Protein AF-A0A5B8UJH8-F1 (afdb_monomer_lite)

Radius of gyration: 18.11 Å; chains: 1; bounding box: 65×54×34 Å

Structure (mmCIF, N/CA/C/O backbone):
data_AF-A0A5B8UJH8-F1
#
_entry.id   AF-A0A5B8UJH8-F1
#
loop_
_atom_site.group_PDB
_atom_site.id
_atom_site.type_symbol
_atom_site.label_atom_id
_atom_site.label_alt_id
_atom_site.label_comp_id
_atom_site.label_asym_id
_atom_site.label_entity_id
_atom_site.label_seq_id
_atom_site.pdbx_PDB_ins_code
_atom_site.Cartn_x
_atom_site.Cartn_y
_atom_site.Cartn_z
_atom_site.occupancy
_atom_site.B_iso_or_equiv
_atom_site.auth_seq_id
_atom_site.auth_comp_id
_atom_site.auth_asym_id
_atom_site.auth_atom_id
_atom_site.pdbx_PDB_model_num
ATOM 1 N N . MET A 1 1 ? -48.277 33.366 -10.816 1.00 40.12 1 MET A N 1
ATOM 2 C CA . MET A 1 1 ? -47.259 32.889 -11.777 1.00 40.12 1 MET A CA 1
ATOM 3 C C . MET A 1 1 ? -45.896 33.185 -11.154 1.00 40.12 1 MET A C 1
ATOM 5 O O . MET A 1 1 ? -45.417 34.298 -11.263 1.00 40.12 1 MET A O 1
ATOM 9 N N . LEU A 1 2 ? -45.474 32.436 -10.133 1.00 43.81 2 LEU A N 1
ATOM 10 C CA . LEU A 1 2 ? -44.692 31.193 -10.208 1.00 43.81 2 LEU A CA 1
ATOM 11 C C . LEU A 1 2 ? -43.492 31.307 -11.160 1.00 43.81 2 LEU A C 1
ATOM 13 O O . LEU A 1 2 ? -43.643 31.004 -12.335 1.00 43.81 2 LEU A O 1
ATOM 17 N N . VAL A 1 3 ? -42.316 31.662 -10.634 1.00 46.50 3 VAL A N 1
ATOM 18 C CA . VAL A 1 3 ? -41.054 31.037 -11.059 1.00 46.50 3 VAL A CA 1
ATOM 19 C C . VAL A 1 3 ? -40.201 30.814 -9.814 1.00 46.50 3 VAL A C 1
ATOM 21 O O . VAL A 1 3 ? -39.650 31.731 -9.213 1.00 46.50 3 VAL A O 1
ATOM 24 N N . LEU A 1 4 ? -40.190 29.548 -9.423 1.00 48.19 4 LEU A N 1
ATOM 25 C CA . LEU A 1 4 ? -39.411 28.923 -8.373 1.00 48.19 4 LEU A CA 1
ATOM 26 C C . LEU A 1 4 ? -37.949 28.865 -8.857 1.00 48.19 4 LEU A C 1
ATOM 28 O O . LEU A 1 4 ? -37.630 28.053 -9.725 1.00 48.19 4 LEU A O 1
ATOM 32 N N . PHE A 1 5 ? -37.058 29.724 -8.355 1.00 52.47 5 PHE A N 1
ATOM 33 C CA . PHE A 1 5 ? -35.626 29.579 -8.638 1.00 52.47 5 PHE A CA 1
ATOM 34 C C . PHE A 1 5 ? -35.028 28.507 -7.725 1.00 52.47 5 PHE A C 1
ATOM 36 O O . PHE A 1 5 ? -34.620 28.754 -6.594 1.00 52.47 5 PHE A O 1
ATOM 43 N N . LEU A 1 6 ? -35.086 27.290 -8.265 1.00 47.78 6 LEU A N 1
ATOM 44 C CA . LEU A 1 6 ? -34.215 26.136 -8.067 1.00 47.78 6 LEU A CA 1
ATOM 45 C C . LEU A 1 6 ? -32.978 26.396 -7.187 1.00 47.78 6 LEU A C 1
ATOM 47 O O . LEU A 1 6 ? -31.937 26.883 -7.627 1.00 47.78 6 LEU A O 1
ATOM 51 N N . SER A 1 7 ? -33.085 25.949 -5.944 1.00 53.91 7 SER A N 1
ATOM 52 C CA . SER A 1 7 ? -31.985 25.621 -5.048 1.00 53.91 7 SER A CA 1
ATOM 53 C C . SER A 1 7 ? -31.234 24.389 -5.577 1.00 53.91 7 SER A C 1
ATOM 55 O O . SER A 1 7 ? -31.456 23.264 -5.137 1.00 53.91 7 SER A O 1
ATOM 57 N N . ILE A 1 8 ? -30.329 24.591 -6.539 1.00 59.16 8 ILE A N 1
ATOM 58 C CA . ILE A 1 8 ? -29.331 23.587 -6.940 1.00 59.16 8 ILE A CA 1
ATOM 59 C C . ILE A 1 8 ? -27.970 24.090 -6.479 1.00 59.16 8 ILE A C 1
ATOM 61 O O . ILE A 1 8 ? -27.332 24.895 -7.148 1.00 59.16 8 ILE A O 1
ATOM 65 N N . GLY A 1 9 ? -27.528 23.638 -5.309 1.00 52.97 9 GLY A N 1
ATOM 66 C CA . GLY A 1 9 ? -26.226 24.063 -4.805 1.00 52.97 9 GLY A CA 1
ATOM 67 C C . GLY A 1 9 ? -25.710 23.361 -3.562 1.00 52.97 9 GLY A C 1
ATOM 68 O O . GLY A 1 9 ? -24.821 23.910 -2.937 1.00 52.97 9 GLY A O 1
ATOM 69 N N . PHE A 1 10 ? -26.227 22.192 -3.170 1.00 46.81 10 PHE A N 1
ATOM 70 C CA . PHE A 1 10 ? -25.685 21.462 -2.014 1.00 46.81 10 PHE A CA 1
ATOM 71 C C . PHE A 1 10 ? -25.824 19.944 -2.171 1.00 46.81 10 PHE A C 1
ATOM 73 O O . PHE A 1 10 ? -26.536 19.292 -1.417 1.00 46.81 10 PHE A O 1
ATOM 80 N N . VAL A 1 11 ? -25.120 19.355 -3.142 1.00 48.50 11 VAL A N 1
ATOM 81 C CA . VAL A 1 11 ? -24.872 17.900 -3.157 1.00 48.50 11 VAL A CA 1
ATOM 82 C C . VAL A 1 11 ? -23.399 17.638 -3.466 1.00 48.50 11 VAL A C 1
ATOM 84 O O . VAL A 1 11 ? -23.036 17.080 -4.493 1.00 48.50 11 VAL A O 1
ATOM 87 N N . SER A 1 12 ? -22.511 18.088 -2.584 1.00 45.97 12 SER A N 1
ATOM 88 C CA . SER A 1 12 ? -21.071 17.804 -2.694 1.00 45.97 12 SER A CA 1
ATOM 89 C C . SER A 1 12 ? -20.405 17.614 -1.325 1.00 45.97 12 SER A C 1
ATOM 91 O O . SER A 1 12 ? -19.251 17.978 -1.135 1.00 45.97 12 SER A O 1
ATOM 93 N N . CYS A 1 13 ? -21.115 17.014 -0.357 1.00 47.03 13 CYS A N 1
ATOM 94 C CA . CYS A 1 13 ? -20.644 16.941 1.036 1.00 47.03 13 CYS A CA 1
ATOM 95 C C . CYS A 1 13 ? -20.566 15.549 1.694 1.00 47.03 13 CYS A C 1
ATOM 97 O O . CYS A 1 13 ? -20.386 15.496 2.906 1.00 47.03 13 CYS A O 1
ATOM 99 N N . PHE A 1 14 ? -20.644 14.424 0.968 1.00 48.16 14 PHE A N 1
ATOM 100 C CA . PHE A 1 14 ? -20.705 13.107 1.644 1.00 48.16 14 PHE A CA 1
ATOM 101 C C . PHE A 1 14 ? -19.643 12.058 1.274 1.00 48.16 14 PHE A C 1
ATOM 103 O O . PHE A 1 14 ? -19.538 11.070 1.986 1.00 48.16 14 PHE A O 1
ATOM 110 N N . LEU A 1 15 ? -18.784 12.276 0.270 1.00 48.00 15 LEU A N 1
ATOM 111 C CA . LEU A 1 15 ? -17.742 11.293 -0.112 1.00 48.00 15 LEU A CA 1
ATOM 112 C C . LEU A 1 15 ? -16.300 11.677 0.281 1.00 48.00 15 LEU A C 1
ATOM 114 O O . LEU A 1 15 ? -15.397 10.851 0.194 1.00 48.00 15 LEU A O 1
ATOM 118 N N . VAL A 1 16 ? -16.062 12.908 0.754 1.00 56.53 16 VAL A N 1
ATOM 119 C CA . VAL A 1 16 ? -14.709 13.435 1.074 1.00 56.53 16 VAL A CA 1
ATOM 120 C C . VAL A 1 16 ? -14.439 13.484 2.589 1.00 56.53 16 VAL A C 1
ATOM 122 O O . VAL A 1 16 ? -13.354 13.861 3.048 1.00 56.53 16 VAL A O 1
ATOM 125 N N . LYS A 1 17 ? -15.421 13.116 3.423 1.00 72.56 17 LYS A N 1
ATOM 126 C CA . LYS A 1 17 ? -15.267 13.235 4.878 1.00 72.56 17 LYS A CA 1
ATOM 127 C C . LYS A 1 17 ? -14.265 12.229 5.438 1.00 72.56 17 LYS A C 1
ATOM 129 O O . LYS A 1 17 ? -13.518 12.614 6.332 1.00 72.56 17 LYS A O 1
ATOM 134 N N . ASP A 1 18 ? -14.158 11.042 4.856 1.00 88.88 18 ASP A N 1
ATOM 135 C CA . ASP A 1 18 ? -13.400 9.944 5.473 1.00 88.88 18 ASP A CA 1
ATOM 136 C C . ASP A 1 18 ? -12.012 9.733 4.860 1.00 88.88 18 ASP A C 1
ATOM 138 O O . ASP A 1 18 ? -11.166 9.071 5.455 1.00 88.88 18 ASP A O 1
ATOM 142 N N . TYR A 1 19 ? -11.725 10.381 3.726 1.00 94.75 19 TYR A N 1
ATOM 143 C CA . TYR A 1 19 ? -10.464 10.233 2.997 1.00 94.75 19 TYR A CA 1
ATOM 144 C C . TYR A 1 19 ? -9.764 11.572 2.762 1.00 94.75 19 TYR A C 1
ATOM 146 O O . TYR A 1 19 ? -10.391 12.630 2.679 1.00 94.75 19 TYR A O 1
ATOM 154 N N . LYS A 1 20 ? -8.441 11.525 2.621 1.00 94.50 20 LYS A N 1
ATOM 155 C CA . LYS A 1 20 ? -7.627 12.577 2.009 1.00 94.50 20 LYS A CA 1
ATOM 156 C C . LYS A 1 20 ? -7.111 12.068 0.671 1.00 94.50 20 LYS A C 1
ATOM 158 O O . LYS A 1 20 ? -6.669 10.926 0.575 1.00 94.50 20 LYS A O 1
ATOM 163 N N . ARG A 1 21 ? -7.138 12.928 -0.344 1.00 94.88 21 ARG A N 1
ATOM 164 C CA . ARG A 1 21 ? -6.429 12.675 -1.597 1.00 94.88 21 ARG A CA 1
ATOM 165 C C . ARG A 1 21 ? -4.948 12.985 -1.394 1.00 94.88 21 ARG A C 1
ATOM 167 O O . ARG A 1 21 ? -4.614 14.003 -0.786 1.00 94.88 21 ARG A O 1
ATOM 174 N N . LYS A 1 22 ? -4.089 12.095 -1.872 1.00 95.50 22 LYS A N 1
ATOM 175 C CA . LYS A 1 22 ? -2.632 12.227 -1.877 1.00 95.50 22 LYS A CA 1
ATOM 176 C C . LYS A 1 22 ? -2.100 11.853 -3.256 1.00 95.50 22 LYS A C 1
ATOM 178 O O . LYS A 1 22 ? -2.840 11.332 -4.093 1.00 95.50 22 LYS A O 1
ATOM 183 N N . GLU A 1 23 ? -0.832 12.142 -3.479 1.00 94.56 23 GLU A N 1
ATOM 184 C CA . GLU A 1 23 ? -0.135 11.859 -4.725 1.00 94.56 23 GLU A CA 1
ATOM 185 C C . GLU A 1 23 ? 1.125 11.070 -4.399 1.00 94.56 23 GLU A C 1
ATOM 187 O O . GLU A 1 23 ? 1.879 11.447 -3.503 1.00 94.56 23 GLU A O 1
ATOM 192 N N . LEU A 1 24 ? 1.321 9.963 -5.109 1.00 94.12 24 LEU A N 1
ATOM 193 C CA . LEU A 1 24 ? 2.578 9.235 -5.136 1.00 94.12 24 LEU A CA 1
ATOM 194 C C . LEU A 1 24 ? 3.290 9.626 -6.428 1.00 94.12 24 LEU A C 1
ATOM 196 O O . LEU A 1 24 ? 2.793 9.330 -7.514 1.00 94.12 24 LEU A O 1
ATOM 200 N N . THR A 1 25 ? 4.453 10.254 -6.295 1.00 93.69 25 THR A N 1
ATOM 201 C CA . THR A 1 25 ? 5.318 10.601 -7.424 1.00 93.69 25 THR A CA 1
ATOM 202 C C . THR A 1 25 ? 6.526 9.671 -7.439 1.00 93.69 25 THR A C 1
ATOM 204 O O . THR A 1 25 ? 7.165 9.470 -6.408 1.00 93.69 25 THR A O 1
ATOM 207 N N . TYR A 1 26 ? 6.821 9.086 -8.597 1.00 93.00 26 TYR A N 1
ATOM 208 C CA . TYR A 1 26 ? 7.910 8.129 -8.798 1.00 93.00 26 TYR A CA 1
ATOM 209 C C . TYR A 1 26 ? 8.545 8.314 -10.178 1.00 93.00 26 TYR A C 1
ATOM 211 O O . TYR A 1 26 ? 7.956 8.938 -11.059 1.00 93.00 26 TYR A O 1
ATOM 219 N N . VAL A 1 27 ? 9.746 7.772 -10.387 1.00 91.44 27 VAL A N 1
ATOM 220 C CA . VAL A 1 27 ? 10.425 7.833 -11.689 1.00 91.44 27 VAL A CA 1
ATOM 221 C C . VAL A 1 27 ? 10.322 6.490 -12.402 1.00 91.44 27 VAL A C 1
ATOM 223 O O . VAL A 1 27 ? 10.748 5.458 -11.885 1.00 91.44 27 VAL A O 1
ATOM 226 N N . GLN A 1 28 ? 9.810 6.516 -13.628 1.00 90.38 28 GLN A N 1
ATOM 227 C CA . GLN A 1 28 ? 9.747 5.371 -14.529 1.00 90.38 28 GLN A CA 1
ATOM 228 C C . GLN A 1 28 ? 10.422 5.746 -15.848 1.00 90.38 28 GLN A C 1
ATOM 230 O O . GLN A 1 28 ? 10.049 6.726 -16.487 1.00 90.38 28 GLN A O 1
ATOM 235 N N . ASN A 1 29 ? 11.440 4.981 -16.254 1.00 89.12 29 ASN A N 1
ATOM 236 C CA . ASN A 1 29 ? 12.207 5.219 -17.487 1.00 89.12 29 ASN A CA 1
ATOM 237 C C . ASN A 1 29 ? 12.762 6.656 -17.607 1.00 89.12 29 ASN A C 1
ATOM 239 O O . ASN A 1 29 ? 12.761 7.247 -18.683 1.00 89.12 29 ASN A O 1
ATOM 243 N N . GLY A 1 30 ? 13.203 7.236 -16.487 1.00 88.31 30 GLY A N 1
ATOM 244 C CA . GLY A 1 30 ? 13.727 8.606 -16.434 1.00 88.31 30 GLY A CA 1
ATOM 245 C C . GLY A 1 30 ? 12.662 9.708 -16.470 1.00 88.31 30 GLY A C 1
ATOM 246 O O . GLY A 1 30 ? 13.017 10.883 -16.445 1.00 88.31 30 GLY A O 1
ATOM 247 N N . GLN A 1 31 ? 11.372 9.360 -16.498 1.00 91.94 31 GLN A N 1
ATOM 248 C CA . GLN A 1 31 ? 10.264 10.311 -16.447 1.00 91.94 31 GLN A CA 1
ATOM 249 C C . GLN A 1 31 ? 9.548 10.255 -15.098 1.00 91.94 31 GLN A C 1
ATOM 251 O O . GLN A 1 31 ? 9.272 9.177 -14.574 1.00 91.94 31 GLN A O 1
ATOM 256 N N . SER A 1 32 ? 9.228 11.429 -14.554 1.00 93.12 32 SER A N 1
ATOM 257 C CA . SER A 1 32 ? 8.405 11.554 -13.352 1.00 93.12 32 SER A CA 1
ATOM 258 C C . SER A 1 32 ? 6.956 11.205 -13.685 1.00 93.12 32 SER A C 1
ATOM 260 O O . SER A 1 32 ? 6.367 11.803 -14.582 1.00 93.12 32 SER A O 1
ATOM 262 N N . GLN A 1 33 ? 6.391 10.261 -12.946 1.00 93.44 33 GLN A N 1
ATOM 263 C CA . GLN A 1 33 ? 5.000 9.833 -13.012 1.00 93.44 33 GLN A CA 1
ATOM 264 C C . GLN A 1 33 ? 4.329 10.141 -11.678 1.00 93.44 33 GLN A C 1
ATOM 266 O O . GLN A 1 33 ? 4.968 10.062 -10.628 1.00 93.44 33 GLN A O 1
ATOM 271 N N . THR A 1 34 ? 3.040 10.464 -11.712 1.00 93.69 34 THR A N 1
ATOM 272 C CA . THR A 1 34 ? 2.265 10.762 -10.507 1.00 93.69 34 THR A CA 1
ATOM 273 C C . THR A 1 34 ? 0.951 10.005 -10.545 1.00 93.69 34 THR A C 1
ATOM 275 O O . THR A 1 34 ? 0.194 10.109 -11.507 1.00 93.69 34 THR A O 1
ATOM 278 N N . VAL A 1 35 ? 0.655 9.273 -9.472 1.00 92.94 35 VAL A N 1
ATOM 279 C CA . VAL A 1 35 ? -0.626 8.587 -9.287 1.00 92.94 35 VAL A CA 1
ATOM 280 C C . VAL A 1 35 ? -1.359 9.156 -8.078 1.0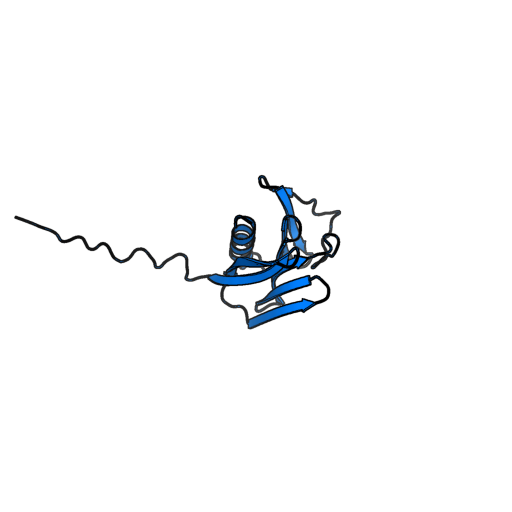0 92.94 35 VAL A C 1
ATOM 282 O O . VAL A 1 35 ? -0.786 9.355 -7.004 1.00 92.94 35 VAL A O 1
ATOM 285 N N . SER A 1 36 ? -2.652 9.427 -8.248 1.00 94.38 36 SER A N 1
ATOM 286 C CA . SER A 1 36 ? -3.504 9.899 -7.160 1.00 94.38 36 SER A CA 1
ATOM 287 C C . SER A 1 36 ? -3.983 8.723 -6.312 1.00 94.38 36 SER A C 1
ATOM 289 O O . SER A 1 36 ? -4.511 7.745 -6.833 1.00 94.38 36 SER A O 1
ATOM 291 N N . ILE A 1 37 ? -3.864 8.835 -4.994 1.00 94.88 37 ILE A N 1
ATOM 292 C CA . ILE A 1 37 ? -4.328 7.824 -4.042 1.00 94.88 37 ILE A CA 1
ATOM 293 C C . ILE A 1 37 ? -5.319 8.436 -3.049 1.00 94.88 37 ILE A C 1
ATOM 295 O O . ILE A 1 37 ? -5.272 9.634 -2.746 1.00 94.88 37 ILE A O 1
ATOM 299 N N . LEU A 1 38 ? -6.221 7.608 -2.524 1.00 95.56 38 LEU A N 1
ATOM 300 C CA . LEU A 1 38 ? -7.053 7.958 -1.375 1.00 95.56 38 LEU A CA 1
ATOM 301 C C . LEU A 1 38 ? -6.465 7.334 -0.116 1.00 95.56 38 LEU A C 1
ATOM 303 O O . LEU A 1 38 ? -6.036 6.187 -0.122 1.00 95.56 38 LEU A O 1
ATOM 307 N N . VAL A 1 39 ? -6.473 8.100 0.969 1.00 97.00 39 VAL A N 1
ATOM 308 C CA . VAL A 1 39 ? -5.918 7.702 2.264 1.00 97.00 39 VAL A CA 1
ATOM 309 C C . VAL A 1 39 ? -6.976 7.952 3.335 1.00 97.00 39 VAL A C 1
ATOM 311 O O . VAL A 1 39 ? -7.389 9.106 3.489 1.00 97.00 39 VAL A O 1
ATOM 314 N N . PRO A 1 40 ? -7.436 6.931 4.081 1.00 97.06 40 PRO A N 1
ATOM 315 C CA . PRO A 1 40 ? -8.352 7.130 5.198 1.00 97.06 40 PRO A CA 1
ATOM 316 C C . PRO A 1 40 ? -7.791 8.148 6.199 1.00 97.06 40 PRO A C 1
ATOM 318 O O . PRO A 1 40 ? -6.592 8.161 6.494 1.00 97.06 40 PRO A O 1
ATOM 321 N N . LYS A 1 41 ? -8.635 9.031 6.731 1.00 95.25 41 LYS A N 1
ATOM 322 C CA . LYS A 1 41 ? -8.226 9.984 7.776 1.00 95.25 41 LYS A CA 1
ATOM 323 C C . LYS A 1 41 ? -7.887 9.250 9.080 1.00 95.25 41 LYS A C 1
ATOM 325 O O . LYS A 1 41 ? -8.271 8.107 9.280 1.00 95.25 41 LYS A O 1
ATOM 330 N N . GLY A 1 42 ? -7.170 9.930 9.978 1.00 94.50 42 GLY A N 1
ATOM 331 C CA . GLY A 1 42 ? -6.823 9.394 11.302 1.00 94.50 42 GLY A CA 1
ATOM 332 C C . GLY A 1 42 ? -5.434 8.759 11.409 1.00 94.50 42 GLY A C 1
ATOM 333 O O . GLY A 1 42 ? -5.109 8.208 12.457 1.00 94.50 42 GLY A O 1
ATOM 334 N N . TYR A 1 43 ? -4.601 8.854 10.369 1.00 96.88 43 TYR A N 1
ATOM 335 C CA . TYR A 1 43 ? -3.190 8.486 10.476 1.00 96.88 43 TYR A CA 1
ATOM 336 C C . TYR A 1 43 ? -2.446 9.459 11.405 1.00 96.88 43 TYR A C 1
ATOM 338 O O . TYR A 1 43 ? -2.697 10.666 11.399 1.00 96.88 43 TYR A O 1
ATOM 346 N N . VAL A 1 44 ? -1.521 8.922 12.195 1.00 97.31 44 VAL A N 1
ATOM 347 C CA . VAL A 1 44 ? -0.668 9.655 13.143 1.00 97.31 44 VAL A CA 1
ATOM 348 C C . VAL A 1 44 ? 0.722 9.937 12.577 1.00 97.31 44 VAL A C 1
ATOM 350 O O . VAL A 1 44 ? 1.416 10.821 13.072 1.00 97.31 44 VAL A O 1
ATOM 353 N N . LYS A 1 45 ? 1.129 9.208 11.532 1.00 97.06 45 LYS A N 1
ATOM 354 C CA . LYS A 1 45 ? 2.419 9.387 10.861 1.00 97.06 45 LYS A CA 1
ATOM 355 C C . LYS A 1 45 ? 2.278 9.216 9.357 1.00 97.06 45 LYS A C 1
ATOM 357 O O . LYS A 1 45 ? 1.548 8.341 8.900 1.00 97.06 45 LYS A O 1
ATOM 362 N N . GLU A 1 46 ? 3.006 10.031 8.610 1.00 97.56 46 GLU A N 1
ATOM 363 C CA . GLU A 1 46 ? 3.135 9.967 7.157 1.00 97.56 46 GLU A CA 1
ATOM 364 C C . GLU A 1 46 ? 4.632 9.978 6.826 1.00 97.56 46 GLU A C 1
ATOM 366 O O . GLU A 1 46 ? 5.363 10.837 7.316 1.00 97.56 46 GLU A O 1
ATOM 371 N N . GLU A 1 47 ? 5.095 9.005 6.043 1.00 96.12 47 GLU A N 1
ATOM 372 C CA . GLU A 1 47 ? 6.495 8.886 5.623 1.00 96.12 47 GLU A CA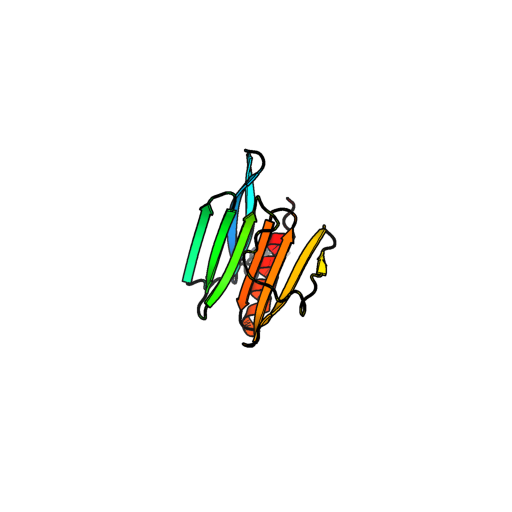 1
ATOM 373 C C . GLU A 1 47 ? 6.576 8.644 4.119 1.00 96.12 47 GLU A C 1
ATOM 375 O O . GLU A 1 47 ? 5.902 7.752 3.602 1.00 96.12 47 GLU A O 1
ATOM 380 N N . ALA A 1 48 ? 7.456 9.380 3.445 1.00 94.88 48 ALA A N 1
ATOM 381 C CA . ALA A 1 48 ? 7.874 9.098 2.079 1.00 94.88 48 ALA A CA 1
ATOM 382 C C . ALA A 1 48 ? 9.341 8.653 2.088 1.00 94.88 48 ALA A C 1
ATOM 384 O O . ALA A 1 48 ? 10.178 9.265 2.754 1.00 94.88 48 ALA A O 1
ATOM 385 N N . LYS A 1 49 ? 9.640 7.568 1.376 1.00 92.81 49 LYS A N 1
ATOM 386 C CA . LYS A 1 49 ? 10.982 7.011 1.204 1.00 92.81 49 LYS A CA 1
ATOM 387 C C . LYS A 1 49 ? 11.231 6.818 -0.279 1.00 92.81 49 LYS A C 1
ATOM 389 O O . LYS A 1 49 ? 10.423 6.198 -0.959 1.00 92.81 49 LYS A O 1
ATOM 394 N N . ASP A 1 50 ? 12.349 7.343 -0.743 1.00 90.50 50 ASP A N 1
ATOM 395 C CA . ASP A 1 50 ? 12.861 7.124 -2.089 1.00 90.50 50 ASP A CA 1
ATOM 396 C C . ASP A 1 50 ? 14.277 6.583 -1.931 1.00 90.50 50 ASP A C 1
ATOM 398 O O . ASP A 1 50 ? 15.171 7.263 -1.419 1.00 90.50 50 ASP A O 1
ATOM 402 N N . THR A 1 51 ? 14.461 5.294 -2.189 1.00 86.62 51 THR A N 1
ATOM 403 C CA . THR A 1 51 ? 15.753 4.639 -1.989 1.00 86.62 51 THR A CA 1
ATOM 404 C C . THR A 1 51 ? 15.896 3.460 -2.934 1.00 86.62 51 THR A C 1
ATOM 406 O O . THR A 1 51 ? 15.026 2.599 -2.975 1.00 86.62 51 THR A O 1
ATOM 409 N N . ALA A 1 52 ? 17.017 3.396 -3.659 1.00 82.06 52 ALA A N 1
ATOM 410 C CA . ALA A 1 52 ? 17.451 2.223 -4.426 1.00 82.06 52 ALA A CA 1
ATOM 411 C C . ALA A 1 52 ? 16.337 1.541 -5.257 1.00 82.06 52 ALA A C 1
ATOM 413 O O . ALA A 1 52 ? 16.170 0.326 -5.205 1.00 82.06 52 ALA A O 1
ATOM 414 N N . GLY A 1 53 ? 15.568 2.325 -6.022 1.00 85.00 53 GLY A N 1
ATOM 415 C CA . GLY A 1 53 ? 14.508 1.794 -6.888 1.00 85.00 53 GLY A CA 1
ATOM 416 C C . GLY A 1 53 ? 13.180 1.506 -6.181 1.00 85.00 53 GLY A C 1
ATOM 417 O O . GLY A 1 53 ? 12.287 0.905 -6.775 1.00 85.00 53 GLY A O 1
ATOM 418 N N . ILE A 1 54 ? 13.031 1.953 -4.936 1.00 93.00 54 ILE A N 1
ATOM 419 C CA . ILE A 1 54 ? 11.793 1.893 -4.165 1.00 93.00 54 ILE A CA 1
ATOM 420 C C . ILE A 1 54 ? 11.339 3.318 -3.875 1.00 93.00 54 ILE A C 1
ATOM 422 O O . ILE A 1 54 ? 12.006 4.048 -3.145 1.00 93.00 54 ILE A O 1
ATOM 426 N N . TYR A 1 55 ? 10.164 3.670 -4.384 1.00 95.81 55 TYR A N 1
ATOM 427 C CA . TYR A 1 55 ? 9.427 4.867 -3.992 1.00 95.81 55 TYR A CA 1
ATOM 428 C C . TYR A 1 55 ? 8.259 4.401 -3.140 1.00 95.81 55 TYR A C 1
ATOM 430 O O . TYR A 1 55 ? 7.367 3.740 -3.655 1.00 95.81 55 TYR A O 1
ATOM 438 N N . LEU A 1 56 ? 8.263 4.695 -1.846 1.00 96.50 56 LEU A N 1
ATOM 439 C CA . LEU A 1 56 ? 7.279 4.219 -0.880 1.00 96.50 56 LEU A CA 1
ATOM 440 C C . LEU A 1 56 ? 6.688 5.401 -0.119 1.00 96.50 56 LEU A C 1
ATOM 442 O O . LEU A 1 56 ? 7.400 6.128 0.568 1.00 96.50 56 LEU A O 1
ATOM 446 N N . HIS A 1 57 ? 5.369 5.533 -0.159 1.00 97.38 57 HIS A N 1
ATOM 447 C CA . HIS A 1 57 ? 4.612 6.455 0.679 1.00 97.38 57 HIS A CA 1
ATOM 448 C C . HIS A 1 57 ? 3.752 5.641 1.639 1.00 97.38 57 HIS A C 1
ATOM 450 O O . HIS A 1 57 ? 2.954 4.810 1.209 1.00 97.38 57 HIS A O 1
ATOM 456 N N . SER A 1 58 ? 3.929 5.846 2.940 1.00 97.81 58 SER A N 1
ATOM 457 C CA . SER A 1 58 ? 3.239 5.086 3.982 1.00 97.81 58 SER A CA 1
ATOM 458 C C . SER A 1 58 ? 2.560 5.986 5.010 1.00 97.81 58 SER A C 1
ATOM 460 O O . SER A 1 58 ? 3.030 7.084 5.316 1.00 97.81 58 SER A O 1
ATOM 462 N N . PHE A 1 59 ? 1.450 5.493 5.552 1.00 98.31 59 PHE A N 1
ATOM 463 C CA . PHE A 1 59 ? 0.594 6.165 6.523 1.00 98.31 59 PHE A CA 1
ATOM 464 C C . PHE A 1 59 ? 0.341 5.209 7.686 1.00 98.31 59 PHE A C 1
ATOM 466 O O . PHE A 1 59 ? -0.192 4.117 7.485 1.00 98.31 59 PHE A O 1
ATOM 473 N N . GLN A 1 60 ? 0.731 5.606 8.894 1.00 98.31 60 GLN A N 1
ATOM 474 C CA . GLN A 1 60 ? 0.577 4.792 10.101 1.00 98.31 60 GLN A CA 1
ATOM 475 C C . GLN A 1 60 ? -0.583 5.307 10.942 1.00 98.31 60 GLN A C 1
ATOM 477 O O . GLN A 1 60 ? -0.732 6.515 11.131 1.00 98.31 60 GLN A O 1
ATOM 482 N N . TYR A 1 61 ? -1.373 4.390 11.482 1.00 97.88 61 TYR A N 1
ATOM 483 C CA . TYR A 1 61 ? -2.577 4.651 12.263 1.00 97.88 61 TYR A CA 1
ATOM 484 C C . TYR A 1 61 ? -2.405 4.145 13.704 1.00 97.88 61 TYR A C 1
ATOM 486 O O . TYR A 1 61 ? -1.525 3.317 13.974 1.00 97.88 61 TYR A O 1
ATOM 494 N N . PRO A 1 62 ? -3.240 4.612 14.650 1.00 94.50 62 PRO A N 1
ATOM 495 C CA . PRO A 1 62 ? -3.293 4.035 15.989 1.00 94.50 62 PRO A CA 1
ATOM 496 C C . PRO A 1 62 ? -3.501 2.515 15.935 1.00 94.50 62 PRO A C 1
ATOM 498 O O . PRO A 1 62 ? -4.210 2.010 15.067 1.00 94.50 62 PRO A O 1
ATOM 501 N N . GLY A 1 63 ? -2.869 1.779 16.852 1.00 91.25 63 GLY A N 1
ATOM 502 C CA . GLY A 1 63 ? -2.919 0.311 16.864 1.00 91.25 63 GLY A CA 1
ATOM 503 C C . GLY A 1 63 ? -1.970 -0.376 15.873 1.00 91.25 63 GLY A C 1
ATOM 504 O O . GLY A 1 63 ? -1.999 -1.594 15.764 1.00 91.25 63 GLY A O 1
ATOM 505 N N . GLY A 1 64 ? -1.114 0.377 15.169 1.00 94.94 64 GLY A N 1
ATOM 506 C CA . GLY A 1 64 ? -0.058 -0.177 14.309 1.00 94.94 64 GLY A CA 1
ATOM 507 C C . GLY A 1 64 ? -0.478 -0.446 12.861 1.00 94.94 64 GLY A C 1
ATOM 508 O O . GLY A 1 64 ? 0.369 -0.803 12.038 1.00 94.94 64 GLY A O 1
ATOM 509 N N . ALA A 1 65 ? -1.751 -0.218 12.521 1.00 97.69 65 ALA A N 1
ATOM 510 C CA . ALA A 1 65 ? -2.239 -0.301 11.150 1.00 97.69 65 ALA A CA 1
ATOM 511 C C . ALA A 1 65 ? -1.415 0.599 10.216 1.00 97.69 65 ALA A C 1
ATOM 513 O O . ALA A 1 65 ? -1.071 1.735 10.550 1.00 97.69 65 ALA A O 1
ATOM 514 N N . THR A 1 66 ? -1.093 0.088 9.031 1.00 98.12 66 THR A N 1
ATOM 515 C CA . THR A 1 66 ? -0.318 0.821 8.023 1.00 98.12 66 THR A CA 1
ATOM 516 C C . THR A 1 66 ? -1.001 0.707 6.671 1.00 98.12 66 THR A C 1
ATOM 518 O O . THR A 1 66 ? -1.328 -0.401 6.264 1.00 98.12 66 THR A O 1
ATOM 521 N N . LEU A 1 67 ? -1.163 1.829 5.968 1.00 98.38 67 LEU A N 1
ATOM 522 C CA . LEU A 1 67 ? -1.473 1.886 4.536 1.00 98.38 67 LEU A CA 1
ATOM 523 C C . LEU A 1 67 ? -0.215 2.325 3.785 1.00 98.38 67 LEU A C 1
ATOM 525 O O . LEU A 1 67 ? 0.520 3.183 4.274 1.00 98.38 67 LEU A O 1
ATOM 529 N N . TYR A 1 68 ? 0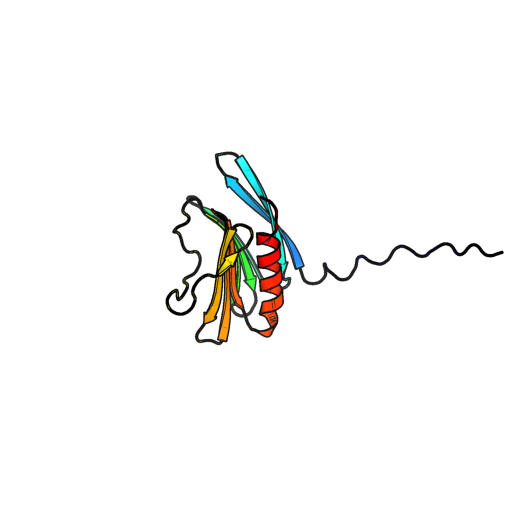.023 1.790 2.596 1.00 97.75 68 TYR A N 1
ATOM 530 C CA . TYR A 1 68 ? 1.117 2.226 1.744 1.00 97.75 68 TYR A CA 1
ATOM 531 C C . TYR A 1 68 ? 0.779 2.173 0.253 1.00 97.75 68 TYR A C 1
ATOM 533 O O . TYR A 1 68 ? -0.042 1.379 -0.210 1.00 97.75 68 TYR A O 1
ATOM 541 N N . ALA A 1 69 ? 1.473 3.024 -0.493 1.00 97.44 69 ALA A N 1
ATOM 542 C CA . ALA A 1 69 ? 1.547 3.023 -1.942 1.00 97.44 69 ALA A CA 1
ATOM 543 C C . ALA A 1 69 ? 3.024 3.045 -2.338 1.00 97.44 69 ALA A C 1
ATOM 545 O O . ALA A 1 69 ? 3.807 3.789 -1.744 1.00 97.44 69 ALA A O 1
ATOM 546 N N . ALA A 1 70 ? 3.413 2.230 -3.311 1.00 96.81 70 ALA A N 1
ATOM 547 C CA . ALA A 1 70 ? 4.799 2.161 -3.729 1.00 96.81 70 ALA A CA 1
ATOM 548 C C . ALA A 1 70 ? 4.976 1.858 -5.211 1.00 96.81 70 ALA A C 1
ATOM 550 O O . ALA A 1 70 ? 4.157 1.163 -5.809 1.00 96.81 70 ALA A O 1
ATOM 551 N N . TYR A 1 71 ? 6.093 2.321 -5.757 1.00 96.12 71 TYR A N 1
ATOM 552 C CA . TYR A 1 71 ? 6.655 1.878 -7.025 1.00 96.12 71 TYR A CA 1
ATOM 553 C C . TYR A 1 71 ? 7.982 1.162 -6.755 1.00 96.12 71 TYR A C 1
ATOM 555 O O . TYR A 1 71 ? 8.842 1.696 -6.052 1.0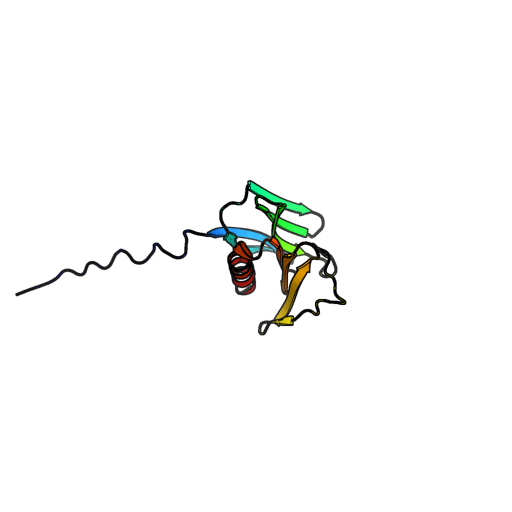0 96.12 71 TYR A O 1
ATOM 563 N N . LEU A 1 72 ? 8.139 -0.038 -7.312 1.00 95.38 72 LEU A N 1
ATOM 564 C CA . LEU A 1 72 ? 9.318 -0.887 -7.153 1.00 95.38 72 LEU A CA 1
ATOM 565 C C . LEU A 1 72 ? 9.940 -1.169 -8.518 1.00 95.38 72 LEU A C 1
ATOM 567 O O . LEU A 1 72 ? 9.265 -1.713 -9.388 1.00 95.38 72 LEU A O 1
ATOM 571 N N . THR A 1 73 ? 11.225 -0.886 -8.709 1.00 93.50 73 THR A N 1
ATOM 572 C CA . THR A 1 73 ? 11.948 -1.313 -9.919 1.00 93.50 73 THR A CA 1
ATOM 573 C C . THR A 1 73 ? 12.111 -2.833 -9.965 1.00 93.50 73 THR A C 1
ATOM 575 O O . THR A 1 73 ? 11.922 -3.430 -11.023 1.00 93.50 73 THR A O 1
ATOM 578 N N . ASP A 1 74 ? 12.378 -3.464 -8.818 1.00 93.06 74 ASP A N 1
ATOM 579 C CA . ASP A 1 74 ? 12.372 -4.917 -8.652 1.00 93.06 74 ASP A CA 1
ATOM 580 C C . ASP A 1 74 ? 10.999 -5.407 -8.172 1.00 93.06 74 ASP A C 1
ATOM 582 O O . ASP A 1 74 ? 10.587 -5.187 -7.032 1.00 93.06 74 ASP A O 1
ATOM 586 N N . THR A 1 75 ? 10.280 -6.108 -9.049 1.00 91.00 75 THR A N 1
ATOM 587 C CA . THR A 1 75 ? 8.941 -6.629 -8.743 1.00 91.00 75 THR A CA 1
ATOM 588 C C . THR A 1 75 ? 8.943 -7.832 -7.797 1.00 91.00 75 THR A C 1
ATOM 590 O O . THR A 1 75 ? 7.877 -8.139 -7.247 1.00 91.00 75 THR A O 1
ATOM 593 N N . ALA A 1 76 ? 10.099 -8.475 -7.587 1.00 89.69 76 ALA A N 1
ATOM 594 C CA . ALA A 1 76 ? 10.274 -9.580 -6.648 1.00 89.69 76 ALA A CA 1
ATOM 595 C C . ALA A 1 76 ? 10.426 -9.106 -5.194 1.00 89.69 76 ALA A C 1
ATOM 597 O O . ALA A 1 76 ? 10.214 -9.899 -4.275 1.00 89.69 76 ALA A O 1
ATOM 598 N N . TYR A 1 77 ? 10.748 -7.826 -4.977 1.00 90.25 77 TYR A N 1
ATOM 599 C CA . TYR A 1 77 ? 10.834 -7.247 -3.642 1.00 90.25 77 TYR A CA 1
ATOM 600 C C . TYR A 1 77 ? 9.464 -7.239 -2.947 1.00 90.25 77 TYR A C 1
ATOM 602 O O . TYR A 1 77 ? 8.453 -6.805 -3.510 1.00 90.25 77 TYR A O 1
ATOM 610 N N . GLU A 1 78 ? 9.430 -7.698 -1.696 1.00 90.25 78 GLU A N 1
ATOM 611 C CA . GLU A 1 78 ? 8.211 -7.766 -0.890 1.00 90.25 78 GLU A CA 1
ATOM 612 C C . GLU A 1 78 ? 8.210 -6.681 0.191 1.00 90.25 78 GLU A C 1
ATOM 614 O O . GLU A 1 78 ? 9.063 -6.663 1.076 1.00 90.25 78 GLU A O 1
ATOM 619 N N . LEU A 1 79 ? 7.220 -5.782 0.142 1.00 90.56 79 LEU A N 1
ATOM 620 C CA . LEU A 1 79 ? 7.025 -4.728 1.153 1.00 90.56 79 LEU A CA 1
ATOM 621 C C . LEU A 1 79 ? 6.432 -5.264 2.460 1.00 90.56 79 LEU A C 1
ATOM 623 O O . LEU A 1 79 ? 6.579 -4.660 3.523 1.00 90.56 79 LEU A O 1
ATOM 627 N N . GLN A 1 80 ? 5.745 -6.398 2.372 1.00 89.19 80 GLN A N 1
ATOM 628 C CA . GLN A 1 80 ? 5.248 -7.155 3.505 1.00 89.19 80 GLN A CA 1
ATOM 629 C C . GLN A 1 80 ? 5.239 -8.643 3.158 1.00 89.19 80 GLN A C 1
ATOM 631 O O . GLN A 1 80 ? 5.082 -9.017 1.995 1.00 89.19 80 GLN A O 1
ATOM 636 N N . SER A 1 81 ? 5.400 -9.484 4.173 1.00 84.19 81 SER A N 1
ATOM 637 C CA . SER A 1 81 ? 5.365 -10.933 4.011 1.00 84.19 81 SER A CA 1
ATOM 638 C C . SER A 1 81 ? 3.926 -11.423 3.867 1.00 84.19 81 SER A C 1
ATOM 640 O O . SER A 1 81 ? 3.048 -11.012 4.623 1.00 84.19 81 SER A O 1
ATOM 642 N N . PHE A 1 82 ? 3.701 -12.361 2.950 1.00 82.06 82 PHE A N 1
ATOM 643 C CA . PHE A 1 82 ? 2.416 -13.039 2.784 1.00 82.06 82 PHE A CA 1
ATOM 644 C C . PHE A 1 82 ? 2.582 -14.525 3.049 1.00 82.06 82 PHE A C 1
ATOM 646 O O . PHE A 1 82 ? 3.519 -15.149 2.543 1.00 82.06 82 PHE A O 1
ATOM 653 N N . ASN A 1 83 ? 1.645 -15.123 3.783 1.00 79.88 83 ASN A N 1
ATOM 654 C CA . ASN A 1 83 ? 1.587 -16.574 3.854 1.00 79.88 83 ASN A CA 1
ATOM 655 C C . ASN A 1 83 ? 0.986 -17.126 2.550 1.00 79.88 83 ASN A C 1
ATOM 657 O O . ASN A 1 83 ? -0.218 -17.351 2.443 1.00 79.88 83 ASN A O 1
ATOM 661 N N . LYS A 1 84 ? 1.850 -17.338 1.553 1.00 78.88 84 LYS A N 1
ATOM 662 C CA . LYS A 1 84 ? 1.472 -17.807 0.211 1.00 78.88 84 LYS A CA 1
ATOM 663 C C . LYS A 1 84 ? 0.919 -19.235 0.191 1.00 78.88 84 LYS A C 1
ATOM 665 O O . LYS A 1 84 ? 0.317 -19.616 -0.807 1.00 78.88 84 LYS A O 1
ATOM 670 N N . SER A 1 85 ? 1.113 -20.031 1.249 1.00 80.25 85 SER A N 1
ATOM 671 C CA . SER A 1 85 ? 0.504 -21.366 1.321 1.00 80.25 85 SER A CA 1
ATOM 672 C C . SER A 1 85 ? -0.972 -21.303 1.714 1.00 80.25 85 SER A C 1
ATOM 674 O O . SER A 1 85 ? -1.747 -22.143 1.268 1.00 80.25 85 SER A O 1
ATOM 676 N N . LEU A 1 86 ? -1.367 -20.290 2.493 1.00 76.44 86 LEU A N 1
ATOM 677 C CA . LEU A 1 86 ? -2.751 -20.078 2.925 1.00 76.44 86 LEU A CA 1
ATOM 678 C C . LEU A 1 86 ? -3.520 -19.111 2.017 1.00 76.44 86 LEU A C 1
ATOM 680 O O . LEU A 1 86 ? -4.726 -19.264 1.843 1.00 76.44 86 LEU A O 1
ATOM 684 N N . HIS A 1 87 ? -2.837 -18.128 1.428 1.00 77.69 87 HIS A N 1
ATOM 685 C CA . HIS A 1 87 ? -3.464 -17.064 0.647 1.00 77.69 87 HIS A CA 1
ATOM 686 C C . HIS A 1 87 ? -2.895 -17.037 -0.768 1.00 77.69 87 HIS A C 1
ATOM 688 O O . HIS A 1 87 ? -1.870 -16.404 -1.039 1.00 77.69 87 HIS A O 1
ATOM 694 N N . GLN A 1 88 ? -3.579 -17.739 -1.672 1.00 81.88 88 GLN A N 1
ATOM 695 C CA . GLN A 1 88 ? -3.301 -17.654 -3.101 1.00 81.88 88 GLN A CA 1
ATOM 696 C C . GLN A 1 88 ? -3.771 -16.294 -3.634 1.00 81.88 88 GLN A C 1
ATOM 698 O O . GLN A 1 88 ? -4.866 -15.849 -3.273 1.00 81.88 88 GLN A O 1
ATOM 703 N N . PRO A 1 89 ? -2.968 -15.612 -4.467 1.00 88.06 89 PRO A N 1
ATOM 704 C CA . PRO A 1 89 ? -3.378 -14.342 -5.037 1.00 88.06 89 PRO A CA 1
ATOM 705 C C . PRO A 1 89 ? -4.552 -14.521 -6.000 1.00 88.06 89 PRO A C 1
ATOM 707 O O . PRO A 1 89 ? -4.630 -15.506 -6.731 1.00 88.06 89 PRO A O 1
ATOM 710 N N . LEU A 1 90 ? -5.433 -13.525 -6.033 1.00 90.56 90 LEU A N 1
ATOM 711 C CA . LEU A 1 90 ? -6.490 -13.418 -7.036 1.00 90.56 90 LEU A CA 1
ATOM 712 C C . LEU A 1 90 ? -6.034 -12.512 -8.178 1.00 90.56 90 LEU A C 1
ATOM 714 O O . LEU A 1 90 ? -5.440 -11.462 -7.934 1.00 90.56 90 LEU A O 1
ATOM 718 N N . GLU A 1 91 ? -6.341 -12.885 -9.415 1.00 89.69 91 GLU A N 1
ATOM 719 C CA . GLU A 1 91 ? -6.063 -12.042 -10.579 1.00 89.69 91 GLU A CA 1
ATOM 720 C C . GLU A 1 91 ? -7.116 -10.936 -10.724 1.00 89.69 91 GLU A C 1
ATOM 722 O O . GLU A 1 91 ? -8.318 -11.167 -10.565 1.00 89.69 91 GLU A O 1
ATOM 727 N N . LEU A 1 92 ? -6.669 -9.715 -11.027 1.00 85.50 92 LEU A N 1
ATOM 728 C CA . LEU A 1 92 ? -7.569 -8.608 -11.353 1.00 85.50 92 LEU A CA 1
ATOM 729 C C . LEU A 1 92 ? -7.950 -8.628 -12.841 1.00 85.50 92 LEU A C 1
ATOM 731 O O . LEU A 1 92 ? -7.084 -8.886 -13.676 1.00 85.50 92 LEU A O 1
ATOM 735 N N . PRO A 1 93 ? -9.186 -8.233 -13.210 1.00 79.44 93 PRO A N 1
ATOM 736 C CA . PRO A 1 93 ? -9.604 -8.147 -14.614 1.00 79.44 93 PRO A CA 1
ATOM 737 C C . PRO A 1 93 ? -8.728 -7.228 -15.478 1.00 79.44 93 PRO A C 1
ATOM 739 O O . PRO A 1 93 ? -8.507 -7.506 -16.651 1.00 79.44 93 PRO A O 1
ATOM 742 N N . GLN A 1 94 ? -8.206 -6.142 -14.899 1.00 79.44 94 GLN A N 1
ATOM 743 C CA . GLN A 1 94 ? -7.274 -5.220 -15.564 1.00 79.44 94 GLN A CA 1
ATOM 744 C C . GLN A 1 94 ? -5.802 -5.668 -15.506 1.00 79.44 94 GLN A C 1
ATOM 746 O O . GLN A 1 94 ? -4.903 -4.888 -15.815 1.00 79.44 94 GLN A O 1
ATOM 751 N N . GLY A 1 95 ? -5.548 -6.910 -15.095 1.00 83.31 95 GLY A N 1
ATOM 752 C CA . GLY A 1 95 ? -4.215 -7.425 -14.821 1.00 83.31 95 GLY A CA 1
ATOM 753 C C . GLY A 1 95 ? -3.709 -7.049 -13.428 1.00 83.31 95 GLY A C 1
ATOM 754 O O . GLY A 1 95 ? -4.131 -6.065 -12.809 1.00 83.31 95 GLY A O 1
ATOM 755 N N . GLY A 1 96 ? -2.783 -7.864 -12.929 1.00 89.00 96 GLY A N 1
ATOM 756 C CA . GLY A 1 96 ? -2.232 -7.751 -11.583 1.00 89.00 96 GLY A CA 1
ATOM 757 C C . GLY A 1 96 ? -2.789 -8.789 -10.612 1.00 89.00 96 GLY A C 1
ATOM 758 O O . GLY A 1 96 ? -3.664 -9.583 -10.949 1.00 89.00 96 GLY A O 1
ATOM 759 N N . LEU A 1 97 ? -2.246 -8.775 -9.399 1.00 93.25 97 LEU A N 1
ATOM 760 C CA . LEU A 1 97 ? -2.525 -9.752 -8.350 1.00 93.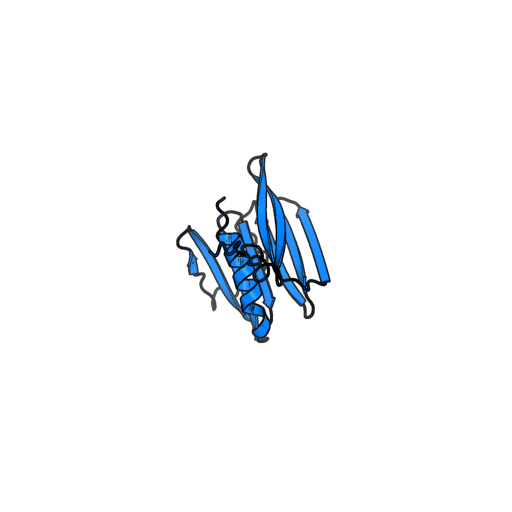25 97 LEU A CA 1
ATOM 761 C C . LEU A 1 97 ? -3.027 -9.055 -7.090 1.00 93.25 97 LEU A C 1
ATOM 763 O O . LEU A 1 97 ? -2.507 -8.006 -6.712 1.00 93.25 97 LEU A O 1
ATOM 767 N N . VAL A 1 98 ? -3.989 -9.661 -6.404 1.00 94.06 98 VAL A N 1
ATOM 768 C CA . VAL A 1 98 ? -4.445 -9.244 -5.078 1.00 94.06 98 VAL A CA 1
ATOM 769 C C . VAL A 1 98 ? -4.103 -10.324 -4.072 1.00 94.06 98 VAL A C 1
ATOM 771 O O . VAL A 1 98 ? -4.618 -11.437 -4.144 1.00 94.06 98 VAL A O 1
ATOM 774 N N . TYR A 1 99 ? -3.285 -9.966 -3.095 1.00 94.06 99 TYR A N 1
ATOM 775 C CA . TYR A 1 99 ? -3.070 -10.741 -1.884 1.00 94.06 99 TYR A CA 1
ATOM 776 C C . TYR A 1 99 ? -3.976 -10.162 -0.808 1.00 94.06 99 TYR A C 1
ATOM 778 O O . TYR A 1 99 ? -3.940 -8.957 -0.572 1.00 94.06 99 TYR A O 1
ATOM 786 N N . LYS A 1 100 ? -4.799 -10.987 -0.166 1.00 94.00 100 LYS A N 1
ATOM 787 C CA . LYS A 1 100 ? -5.665 -10.557 0.935 1.00 94.00 100 LYS A CA 1
ATOM 788 C C . LYS A 1 100 ? -5.794 -11.679 1.952 1.00 94.00 100 LYS A C 1
ATOM 790 O O . LYS A 1 100 ? -5.930 -12.842 1.573 1.00 94.00 100 LYS A O 1
ATOM 795 N N . GLY A 1 101 ? -5.773 -11.325 3.228 1.00 93.00 101 GLY A N 1
ATOM 796 C CA . GLY A 1 101 ? -5.931 -12.298 4.292 1.00 93.00 101 GLY A CA 1
ATOM 797 C C . GLY A 1 101 ? -6.045 -11.666 5.666 1.00 93.00 101 GLY A C 1
ATOM 798 O O . GLY A 1 101 ? -6.147 -10.447 5.817 1.00 93.00 101 GLY A O 1
ATOM 799 N N . GLN A 1 102 ? -6.025 -12.547 6.654 1.00 92.69 102 GLN A N 1
ATOM 800 C CA . GLN A 1 102 ? -6.110 -12.244 8.071 1.00 92.69 102 GLN A CA 1
ATOM 801 C C . GLN A 1 102 ? -4.957 -12.980 8.750 1.00 92.69 102 GLN A C 1
ATOM 803 O O . GLN A 1 102 ? -4.677 -14.134 8.412 1.00 92.69 102 GLN A O 1
ATOM 808 N N . ASP A 1 103 ? -4.229 -12.295 9.623 1.00 89.38 103 ASP A N 1
ATOM 809 C CA . ASP A 1 103 ? -3.142 -12.901 10.386 1.00 89.38 103 ASP A CA 1
ATOM 810 C C . ASP A 1 103 ? -3.664 -13.637 11.634 1.00 89.38 103 ASP A C 1
ATOM 812 O O . ASP A 1 103 ? -4.859 -13.654 11.927 1.00 89.38 103 ASP A O 1
ATOM 816 N N . SER A 1 104 ? -2.762 -14.265 12.390 1.00 90.31 104 SER A N 1
ATOM 817 C CA . SER A 1 104 ? -3.111 -15.007 13.610 1.00 90.31 104 SER A CA 1
ATOM 818 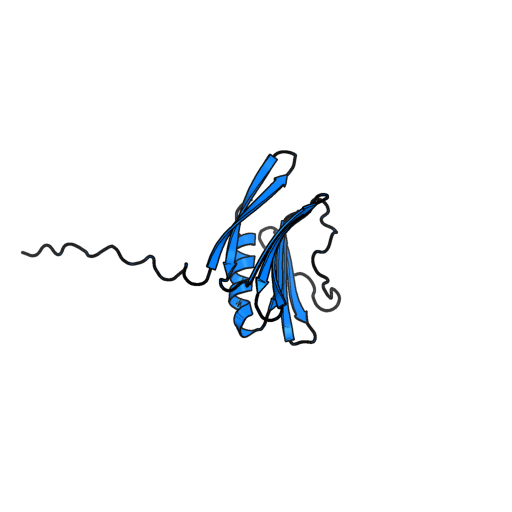C C . SER A 1 104 ? -3.630 -14.132 14.759 1.00 90.31 104 SER A C 1
ATOM 820 O O . SER A 1 104 ? -3.975 -14.665 15.809 1.00 90.31 104 SER A O 1
ATOM 822 N N . THR A 1 105 ? -3.618 -12.807 14.603 1.00 92.00 105 THR A N 1
ATOM 823 C CA . THR A 1 105 ? -4.107 -11.825 15.583 1.00 92.00 105 THR A CA 1
ATOM 824 C C . THR A 1 105 ? -5.434 -11.191 15.167 1.00 92.00 105 THR A C 1
ATOM 826 O O . THR A 1 105 ? -5.835 -10.175 15.729 1.00 92.00 105 THR A O 1
ATOM 829 N N . ASP A 1 106 ? -6.116 -11.785 14.185 1.00 93.25 106 ASP A N 1
ATOM 830 C CA . ASP A 1 106 ? -7.368 -11.294 13.607 1.00 93.25 106 ASP A CA 1
ATOM 831 C C . ASP A 1 106 ? -7.267 -9.911 12.947 1.00 93.25 106 ASP A C 1
ATOM 833 O O . ASP A 1 106 ? -8.262 -9.197 12.779 1.00 93.25 106 ASP A O 1
ATOM 837 N N . LEU A 1 107 ? -6.057 -9.531 12.530 1.00 95.25 107 LEU A N 1
ATOM 838 C CA . LEU A 1 107 ? -5.828 -8.306 11.783 1.00 95.25 107 LEU A CA 1
ATOM 839 C C . LEU A 1 107 ? -5.704 -8.598 10.290 1.00 95.25 107 LEU A C 1
ATOM 841 O O . LEU A 1 107 ? -5.073 -9.556 9.844 1.00 95.25 107 LEU A O 1
ATOM 845 N N . PHE A 1 108 ? -6.310 -7.723 9.504 1.00 95.56 108 PHE A N 1
ATOM 846 C CA . PHE A 1 108 ? -6.401 -7.841 8.064 1.00 95.56 108 PHE A CA 1
ATOM 847 C C . PHE A 1 108 ? -5.201 -7.198 7.386 1.00 95.56 108 PHE A C 1
ATOM 849 O O . PHE A 1 108 ? -4.676 -6.154 7.803 1.00 95.56 108 PHE A O 1
ATOM 856 N N . TYR A 1 109 ? -4.818 -7.805 6.273 1.00 95.75 109 TYR A N 1
ATOM 857 C CA . TYR A 1 109 ? -3.842 -7.269 5.345 1.00 95.75 109 TYR A CA 1
ATOM 858 C C . TYR A 1 109 ? -4.329 -7.439 3.910 1.00 95.75 109 TYR A C 1
ATOM 860 O O . TYR A 1 109 ? -5.104 -8.342 3.576 1.00 95.75 109 TYR A O 1
ATOM 868 N N . ARG A 1 110 ? -3.818 -6.573 3.040 1.00 95.94 110 ARG A N 1
ATOM 869 C CA . ARG A 1 110 ? -4.038 -6.655 1.603 1.00 95.94 110 ARG A CA 1
ATOM 870 C C . ARG A 1 110 ? -2.891 -6.011 0.846 1.00 95.94 110 ARG A C 1
ATOM 872 O O . ARG A 1 110 ? -2.342 -5.015 1.298 1.00 95.94 110 ARG A O 1
ATOM 879 N N . GLU A 1 111 ? -2.581 -6.517 -0.336 1.00 96.19 111 GLU A N 1
ATOM 880 C CA . GLU A 1 111 ? -1.764 -5.819 -1.323 1.00 96.19 111 GLU A CA 1
ATOM 881 C C . GLU A 1 111 ? -2.263 -6.111 -2.732 1.00 96.19 111 GLU A C 1
ATOM 883 O O . GLU A 1 111 ? -2.469 -7.261 -3.114 1.00 96.19 111 GLU A O 1
ATOM 888 N N . ILE A 1 112 ? -2.426 -5.052 -3.512 1.00 95.12 112 ILE A N 1
ATOM 889 C CA . ILE A 1 112 ? -2.653 -5.109 -4.945 1.00 95.12 112 ILE A CA 1
ATOM 890 C C . ILE A 1 112 ? -1.317 -4.838 -5.636 1.00 95.12 112 ILE A C 1
ATOM 892 O O . ILE A 1 112 ? -0.685 -3.804 -5.404 1.00 95.12 112 ILE A O 1
ATOM 896 N N . ARG A 1 113 ? -0.896 -5.769 -6.492 1.00 94.50 113 ARG A N 1
ATOM 897 C CA . ARG A 1 113 ? 0.301 -5.679 -7.328 1.00 94.50 113 ARG A CA 1
ATOM 898 C C . ARG A 1 113 ? -0.110 -5.469 -8.776 1.00 94.50 113 ARG A C 1
ATOM 900 O O . ARG A 1 113 ? -0.707 -6.358 -9.375 1.00 94.50 113 ARG A O 1
ATOM 907 N N . GLN A 1 114 ? 0.253 -4.331 -9.350 1.00 92.56 114 GLN A N 1
ATOM 908 C CA . GLN A 1 114 ? 0.053 -4.037 -10.770 1.00 92.56 114 GLN A CA 1
ATOM 909 C C . GLN A 1 114 ? 1.390 -3.631 -11.377 1.00 92.56 114 GLN A C 1
ATOM 911 O O . GLN A 1 114 ? 1.855 -2.513 -11.170 1.00 92.56 114 GLN A O 1
ATOM 916 N N . SER A 1 115 ? 2.026 -4.554 -12.104 1.00 91.62 115 SER A N 1
ATOM 917 C CA . SER A 1 115 ? 3.371 -4.351 -12.657 1.00 91.62 115 SER A CA 1
ATOM 918 C C . SER A 1 115 ? 4.377 -3.953 -11.559 1.00 91.62 115 SER A C 1
ATOM 920 O O . SER A 1 115 ? 4.639 -4.754 -10.659 1.00 91.62 115 SER A O 1
ATOM 922 N N . HIS A 1 116 ? 4.890 -2.724 -11.578 1.00 94.31 116 HIS A N 1
ATOM 923 C CA . HIS A 1 116 ? 5.818 -2.156 -10.595 1.00 94.31 116 HIS A CA 1
ATOM 924 C C . HIS A 1 116 ? 5.127 -1.482 -9.402 1.00 94.31 116 HIS A C 1
ATOM 926 O O . HIS A 1 116 ? 5.762 -1.235 -8.378 1.00 94.31 116 HIS A O 1
ATOM 932 N N . LEU A 1 117 ? 3.824 -1.213 -9.495 1.00 95.31 117 LEU A N 1
ATOM 933 C CA . LEU A 1 117 ? 3.072 -0.547 -8.440 1.00 95.31 117 LEU A CA 1
ATOM 934 C C . LEU A 1 117 ? 2.539 -1.538 -7.406 1.00 95.31 117 LEU A C 1
ATOM 936 O O . LEU A 1 117 ? 2.138 -2.668 -7.716 1.00 95.31 117 LEU A O 1
ATOM 940 N N . ARG A 1 118 ? 2.549 -1.101 -6.151 1.00 96.19 118 ARG A N 1
ATOM 941 C CA . ARG A 1 118 ? 2.051 -1.823 -4.983 1.00 96.19 118 ARG A CA 1
ATOM 942 C C . ARG A 1 118 ? 1.152 -0.893 -4.183 1.00 96.19 118 ARG A C 1
ATOM 944 O O . ARG A 1 118 ? 1.572 0.199 -3.812 1.00 96.19 118 ARG A O 1
ATOM 951 N N . PHE A 1 119 ? -0.055 -1.342 -3.872 1.00 96.75 119 PHE A N 1
ATOM 952 C CA . PHE A 1 119 ? -0.969 -0.632 -2.978 1.00 96.75 119 PHE A CA 1
ATOM 953 C C . PHE A 1 119 ? -1.451 -1.603 -1.922 1.00 96.75 119 PHE A C 1
ATOM 955 O O . PHE A 1 119 ? -2.071 -2.610 -2.259 1.00 96.75 119 PHE A O 1
ATOM 962 N N . GLY A 1 120 ? -1.176 -1.334 -0.653 1.00 97.31 120 GLY A N 1
ATOM 963 C CA . GLY A 1 120 ? -1.475 -2.312 0.378 1.00 97.31 120 GLY A CA 1
ATOM 964 C C . GLY A 1 120 ? -1.642 -1.733 1.762 1.00 97.31 120 GLY A C 1
ATOM 965 O O . GLY A 1 120 ? -1.352 -0.568 2.025 1.00 97.31 120 GLY A O 1
ATOM 966 N N . TYR A 1 121 ? -2.137 -2.577 2.652 1.00 97.94 121 TYR A N 1
ATOM 967 C CA . TYR A 1 121 ? -2.240 -2.304 4.069 1.00 97.94 121 TYR A CA 1
ATOM 968 C C . TYR A 1 121 ? -1.958 -3.557 4.892 1.00 97.94 121 TYR A C 1
ATOM 970 O O . TYR A 1 121 ? -2.011 -4.679 4.381 1.00 97.94 121 TYR A O 1
ATOM 978 N N . ARG A 1 122 ? -1.692 -3.351 6.182 1.00 97.06 122 ARG A N 1
ATOM 979 C CA . ARG A 1 122 ? -1.520 -4.416 7.176 1.00 97.06 122 ARG A CA 1
ATOM 980 C C . ARG A 1 122 ? -1.957 -3.983 8.561 1.00 97.06 122 ARG A C 1
ATOM 982 O O . ARG A 1 122 ? -2.010 -2.782 8.843 1.00 97.06 122 ARG A O 1
ATOM 989 N N . SER A 1 123 ? -2.178 -4.975 9.418 1.00 96.50 123 SER A N 1
ATOM 990 C CA . SER A 1 123 ? -2.519 -4.791 10.830 1.00 96.50 123 SER A CA 1
ATOM 991 C C . SER A 1 123 ? -3.806 -3.974 11.026 1.00 96.50 123 SER A C 1
ATOM 993 O O . SER A 1 123 ? -3.912 -3.192 11.966 1.00 96.50 123 SER A O 1
ATOM 995 N N . VAL A 1 124 ? -4.774 -4.112 10.112 1.00 97.38 124 VAL A N 1
ATOM 996 C CA . VAL A 1 124 ? -6.041 -3.363 10.130 1.00 97.38 124 VAL A CA 1
ATOM 997 C C . VAL A 1 124 ? -7.123 -4.196 10.809 1.00 97.38 124 VAL A C 1
ATOM 999 O O . VAL A 1 124 ? -7.341 -5.344 10.447 1.00 97.38 124 VAL A O 1
ATOM 1002 N N . SER A 1 125 ? -7.834 -3.630 11.781 1.00 97.00 125 SER A N 1
ATOM 1003 C CA . SER A 1 125 ? -8.967 -4.321 12.405 1.00 97.00 125 SER A CA 1
ATOM 1004 C C . SER A 1 125 ? -10.149 -4.463 11.441 1.00 97.00 125 SER A C 1
ATOM 1006 O O . SER A 1 125 ? -10.368 -3.600 10.588 1.00 97.00 125 SER A O 1
ATOM 1008 N N . SER A 1 126 ? -10.970 -5.500 11.633 1.00 96.19 126 SER A N 1
ATOM 1009 C CA . SER A 1 126 ? -12.175 -5.741 10.818 1.00 96.19 126 SER A CA 1
ATOM 1010 C C . SER A 1 126 ? -13.079 -4.504 10.698 1.00 96.19 126 SER A C 1
ATOM 1012 O O . SER A 1 126 ? -13.526 -4.159 9.608 1.00 96.19 126 SER A O 1
ATOM 1014 N N . ALA A 1 127 ? -13.266 -3.759 11.795 1.00 95.38 127 ALA A N 1
ATOM 1015 C CA . ALA A 1 127 ? -14.095 -2.551 11.817 1.00 95.38 127 ALA A CA 1
ATOM 1016 C C . ALA A 1 127 ? -13.628 -1.452 10.843 1.00 95.38 127 ALA A C 1
ATOM 1018 O O . ALA A 1 127 ? -14.436 -0.636 10.404 1.00 95.38 127 ALA A O 1
ATOM 1019 N N . ASN A 1 128 ? -12.335 -1.419 10.511 1.00 96.00 128 ASN A N 1
ATOM 1020 C CA . ASN A 1 128 ? -11.751 -0.407 9.636 1.00 96.00 128 ASN A CA 1
ATOM 1021 C C . ASN A 1 128 ? -11.450 -0.927 8.226 1.00 96.00 128 ASN A C 1
ATOM 1023 O O . ASN A 1 128 ? -11.200 -0.123 7.329 1.00 96.00 128 ASN A O 1
ATOM 1027 N N . GLU A 1 129 ? -11.472 -2.244 8.017 1.00 97.00 129 GLU A N 1
ATOM 1028 C CA . GLU A 1 129 ? -11.020 -2.907 6.791 1.00 97.00 129 GLU A CA 1
ATOM 1029 C C . GLU A 1 129 ? -11.639 -2.299 5.525 1.00 97.00 129 GLU A C 1
ATOM 1031 O O . GLU A 1 129 ? -10.923 -1.990 4.574 1.00 97.00 129 GLU A O 1
ATOM 1036 N N . VAL A 1 130 ? -12.947 -2.024 5.543 1.00 96.19 130 VAL A N 1
ATOM 1037 C CA . VAL A 1 130 ? -13.683 -1.470 4.396 1.00 96.19 130 VAL A CA 1
ATOM 1038 C C . VAL A 1 130 ? -13.099 -0.150 3.878 1.00 96.19 130 VAL A C 1
ATOM 1040 O O . VAL A 1 130 ? -13.089 0.095 2.667 1.00 96.19 130 VAL A O 1
ATOM 1043 N N . PHE A 1 131 ? -12.566 0.697 4.764 1.00 96.25 131 PHE A N 1
ATOM 1044 C CA . PHE A 1 131 ? -11.966 1.972 4.370 1.00 96.25 131 PHE A CA 1
ATOM 1045 C C . PHE A 1 131 ? -10.622 1.760 3.669 1.00 96.25 131 PHE A C 1
ATOM 1047 O O . PHE A 1 131 ? -10.315 2.416 2.672 1.00 96.25 131 PHE A O 1
ATOM 1054 N N . PHE A 1 132 ? -9.827 0.809 4.156 1.00 97.88 132 PHE A N 1
ATOM 1055 C CA . PHE A 1 132 ? -8.531 0.474 3.572 1.00 97.88 132 PHE A CA 1
ATOM 1056 C C . PHE A 1 132 ? -8.684 -0.301 2.252 1.00 97.88 132 PHE A C 1
ATOM 1058 O O . PHE A 1 132 ? -7.954 -0.046 1.290 1.00 97.88 132 PHE A O 1
ATOM 1065 N N . ASP A 1 133 ? -9.685 -1.175 2.154 1.00 96.69 133 ASP A N 1
ATOM 1066 C CA . ASP A 1 133 ? -10.081 -1.826 0.905 1.00 96.69 133 ASP A CA 1
ATOM 1067 C C . ASP A 1 133 ? -10.510 -0.808 -0.151 1.00 96.69 133 ASP A C 1
ATOM 1069 O O . ASP A 1 133 ? -10.073 -0.873 -1.299 1.00 96.69 133 ASP A O 1
ATOM 1073 N N . SER A 1 134 ? -11.327 0.172 0.235 1.00 95.62 134 SER A N 1
ATOM 1074 C CA . SER A 1 134 ? -11.764 1.240 -0.669 1.00 95.62 134 SER A CA 1
ATOM 1075 C C . SER A 1 134 ? -10.587 2.087 -1.162 1.00 95.62 134 SER A C 1
ATOM 1077 O O . SER A 1 134 ? -10.508 2.400 -2.350 1.00 95.62 134 SER A O 1
ATOM 1079 N N . ALA A 1 135 ? -9.645 2.413 -0.273 1.00 96.31 135 ALA A N 1
ATOM 1080 C CA . ALA A 1 135 ? -8.434 3.161 -0.602 1.00 96.31 135 ALA A CA 1
ATOM 1081 C C . ALA A 1 135 ? -7.519 2.414 -1.589 1.00 96.31 135 ALA A C 1
ATOM 1083 O O . ALA A 1 135 ? -7.109 2.979 -2.605 1.00 96.31 135 ALA A O 1
ATOM 1084 N N . THR A 1 136 ? -7.232 1.136 -1.323 1.00 95.50 136 THR A N 1
ATOM 1085 C CA . THR A 1 136 ? -6.380 0.308 -2.196 1.00 95.50 136 THR A CA 1
ATOM 1086 C C . THR A 1 136 ? -7.038 0.023 -3.541 1.00 95.50 136 THR A C 1
ATOM 1088 O O . THR A 1 136 ? -6.379 0.136 -4.574 1.00 95.50 136 THR A O 1
ATOM 1091 N N . ASN A 1 137 ? -8.347 -0.248 -3.559 1.00 93.31 137 ASN A N 1
ATOM 1092 C CA . ASN A 1 137 ? -9.112 -0.355 -4.797 1.00 93.31 137 ASN A CA 1
ATOM 1093 C C . ASN A 1 137 ? -9.012 0.940 -5.611 1.00 93.31 137 ASN A C 1
ATOM 1095 O O . ASN A 1 137 ? -8.616 0.890 -6.769 1.00 93.31 137 ASN A O 1
ATOM 1099 N N . TYR A 1 138 ? -9.307 2.103 -5.023 1.00 93.31 138 TYR A N 1
ATOM 1100 C CA . TYR A 1 138 ? -9.242 3.378 -5.745 1.00 93.31 138 TYR A CA 1
ATOM 1101 C C . TYR A 1 138 ? -7.893 3.589 -6.446 1.00 93.31 138 TYR A C 1
ATOM 1103 O O . TYR A 1 138 ? -7.865 4.006 -7.606 1.00 93.31 138 TYR A O 1
ATOM 1111 N N . ALA A 1 139 ? -6.792 3.276 -5.756 1.00 91.56 139 ALA A N 1
ATOM 1112 C CA . ALA A 1 139 ? -5.447 3.389 -6.307 1.00 91.56 139 ALA A CA 1
ATOM 1113 C C . ALA A 1 139 ? -5.222 2.427 -7.490 1.00 91.56 139 ALA A C 1
ATOM 1115 O O . ALA A 1 139 ? -4.716 2.844 -8.527 1.00 91.56 139 ALA A O 1
ATOM 1116 N N . ALA A 1 140 ? -5.679 1.177 -7.379 1.00 87.88 140 ALA A N 1
ATOM 1117 C CA . ALA A 1 140 ? -5.557 0.164 -8.433 1.00 87.88 140 ALA A CA 1
ATOM 1118 C C . ALA A 1 140 ? -6.450 0.402 -9.669 1.00 87.88 140 ALA A C 1
ATOM 1120 O O . ALA A 1 140 ? -6.264 -0.230 -10.713 1.00 87.88 140 ALA A O 1
ATOM 1121 N N . TRP A 1 141 ? -7.455 1.272 -9.543 1.00 86.50 141 TRP A N 1
ATOM 1122 C CA . TRP A 1 141 ? -8.344 1.683 -10.632 1.00 86.50 141 TRP A CA 1
ATOM 1123 C C . TRP A 1 141 ? -7.908 2.987 -11.308 1.00 86.50 141 TRP A C 1
ATOM 1125 O O . TRP A 1 141 ? -8.513 3.378 -12.310 1.00 86.50 141 TRP A O 1
ATOM 1135 N N . GLN A 1 142 ? -6.873 3.670 -10.803 1.00 81.12 142 GLN A N 1
ATOM 1136 C CA . GLN A 1 142 ? -6.295 4.790 -11.538 1.00 81.12 142 GLN A CA 1
ATOM 1137 C C . GLN A 1 142 ? -5.680 4.260 -12.836 1.00 81.12 142 GLN A C 1
ATOM 1139 O O . GLN A 1 142 ? -4.838 3.363 -12.807 1.00 81.12 142 GLN A O 1
ATOM 1144 N N . LYS A 1 143 ? -6.120 4.805 -13.977 1.00 61.44 143 LYS A N 1
ATOM 1145 C CA . LYS A 1 143 ? -5.475 4.536 -15.265 1.00 61.44 143 LYS A CA 1
ATOM 1146 C C . LYS A 1 143 ? -4.036 5.045 -15.185 1.00 61.44 143 LYS A C 1
ATOM 1148 O O . LYS A 1 143 ? -3.834 6.220 -14.884 1.00 61.44 143 LYS A O 1
ATOM 1153 N N . GLN A 1 144 ? -3.095 4.135 -15.405 1.00 58.00 144 GLN A N 1
ATOM 1154 C CA . GLN A 1 144 ? -1.675 4.421 -15.595 1.00 58.00 144 GLN A CA 1
ATOM 1155 C C . GLN A 1 144 ? -1.427 4.763 -17.060 1.00 58.00 144 GLN A C 1
ATOM 1157 O O . GLN A 1 144 ? -2.091 4.130 -17.918 1.00 58.00 144 GLN A O 1
#

Secondary structure (DSSP, 8-state):
------------SSSSSSEEEEEEEEEETTEEEEEEEEEES--SEEEEEEETTEEEEEEE-GGG-EEEEEEESSTT--SS---TTT-PPEEPTTS-EEEEEE-TTS-EEEEEEETTEEEEEEEE-HHHHHHHHHHHHHHHTS--

pLDDT: mean 87.19, std 14.96, range [40.12, 98.38]

Foldseek 3Di:
DDDDPDPDDDDPPDPPPFWDKDWQWDDDPNDIDIFIFIDGPAFPDWDFDDDDQKTKIKTAHPQGKIWIKIFGPDLPDDPDDAPCVVWPWDADPVGWTKTWDADPVRKIKIWTDDPRIITMMTRHHPVCVVVSVVRSVVRVPTDD

Sequence (144 aa):
MLVLFLSIGFVSCFLVKDYKRKELTYVQNGQSQTVSILVPKGYVKEEAKDTAGIYLHSFQYPGGATLYAAYLTDTAYELQSFNKSLHQPLELPQGGLVYKGQDSTDLFYREIRQSHLRFGYRSVSSANEVFFDSATNYAAWQKQ

Organism: NCBI:txid661481